Protein AF-A0AAW4BPA8-F1 (afdb_monomer_lite)

Foldseek 3Di:
DDDPCQQQDPDPVRPDHPVVVVVVVVVVLCVQLVQWDDPDVPDIDGDPVVVVQPVDVPRDPDPVNSVVGPSSVVVVVVVVPPDD

Sequence (84 aa):
QLTDDEREERLPSGKQTVLDNRIGWARTYLTKAGLLEVTRRAHFVITDRGQMAISNPNTVIDNQYLKQFDEFIAFKDQKNGHSE

pLDDT: mean 88.78, std 13.04, range [34.16, 98.06]

Organism: Vibrio anguillarum (NCBI:txid55601)

Secondary structure (DSSP, 8-state):
---HHHHHPBPTTSSSBHHHHHHHHHHHHHHHTTSEEEEETTEEEE-HHHHHHHHSTT---SHHHHTTSHHHHHHHHHHHT---

Radius of gyration: 15.02 Å; chains: 1; bounding box: 37×30×37 Å

Structure (mmCIF, N/CA/C/O backbone):
data_AF-A0AAW4BPA8-F1
#
_entry.id   AF-A0AAW4BPA8-F1
#
loop_
_atom_site.group_PDB
_atom_site.id
_atom_site.type_symbol
_atom_site.label_atom_id
_atom_site.label_alt_id
_atom_site.label_comp_id
_atom_site.label_asym_id
_atom_site.label_entity_id
_atom_site.label_seq_id
_atom_site.pdbx_PDB_ins_code
_atom_site.Cartn_x
_atom_site.Cartn_y
_atom_site.Cartn_z
_atom_site.occupancy
_atom_site.B_iso_or_equiv
_atom_site.auth_seq_id
_atom_site.auth_comp_id
_atom_site.auth_asym_id
_atom_site.auth_atom_id
_atom_site.pdbx_PDB_model_num
ATOM 1 N N . GLN A 1 1 ? 2.183 1.364 -19.974 1.00 64.44 1 GLN A N 1
ATOM 2 C CA . GLN A 1 1 ? 2.332 -0.109 -19.987 1.00 64.44 1 GLN A CA 1
ATOM 3 C C . GLN A 1 1 ? 3.821 -0.374 -19.795 1.00 64.44 1 GLN A C 1
ATOM 5 O O . GLN A 1 1 ? 4.576 0.348 -20.428 1.00 64.44 1 GLN A O 1
ATOM 10 N N . LEU A 1 2 ? 4.234 -1.269 -18.888 1.00 75.81 2 LEU A N 1
ATOM 11 C CA . LEU A 1 2 ? 5.667 -1.528 -18.643 1.00 75.81 2 LEU A CA 1
ATOM 12 C C . LEU A 1 2 ? 6.303 -2.231 -19.846 1.00 75.81 2 LEU A C 1
ATOM 14 O O . LEU A 1 2 ? 5.653 -3.127 -20.404 1.00 75.81 2 LEU A O 1
ATOM 18 N N . THR A 1 3 ? 7.529 -1.844 -20.202 1.00 85.94 3 THR A N 1
ATOM 19 C CA . THR A 1 3 ? 8.327 -2.5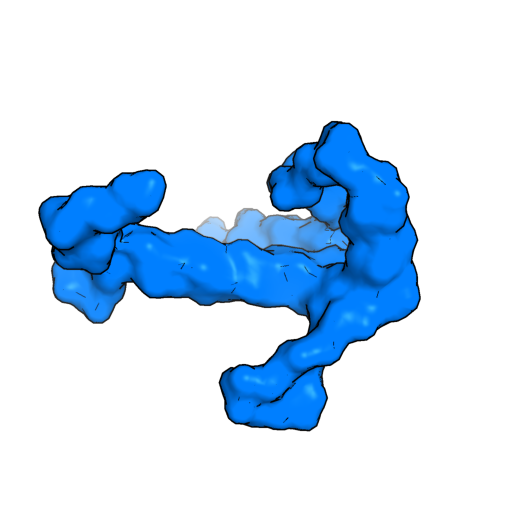16 -21.240 1.00 85.94 3 THR A CA 1
ATOM 20 C C . THR A 1 3 ? 8.785 -3.898 -20.768 1.00 85.94 3 THR A C 1
ATOM 22 O O . THR A 1 3 ? 8.744 -4.205 -19.574 1.00 85.94 3 THR A O 1
ATOM 25 N N . ASP A 1 4 ? 9.205 -4.752 -21.701 1.00 81.69 4 ASP A N 1
ATOM 26 C CA . ASP A 1 4 ? 9.732 -6.079 -21.360 1.00 81.69 4 ASP A CA 1
ATOM 27 C C . ASP A 1 4 ? 11.010 -5.962 -20.514 1.00 81.69 4 ASP A C 1
ATOM 29 O O . ASP A 1 4 ? 11.130 -6.633 -19.491 1.00 81.69 4 ASP A O 1
ATOM 33 N N . ASP A 1 5 ? 11.875 -4.994 -20.827 1.00 81.56 5 ASP A N 1
ATOM 34 C CA . ASP A 1 5 ? 13.073 -4.694 -20.034 1.00 81.56 5 ASP A CA 1
ATOM 35 C C . ASP A 1 5 ? 12.732 -4.267 -18.593 1.00 81.56 5 ASP A C 1
ATOM 37 O O . ASP A 1 5 ? 13.352 -4.737 -17.641 1.00 81.56 5 ASP A O 1
ATOM 41 N N . GLU A 1 6 ? 11.708 -3.425 -18.394 1.00 78.44 6 GLU A N 1
ATOM 42 C CA . GLU A 1 6 ? 11.252 -3.005 -17.055 1.00 78.44 6 GLU A CA 1
ATOM 43 C C . GLU A 1 6 ? 10.628 -4.161 -16.255 1.00 78.44 6 GLU A C 1
ATOM 45 O O . GLU A 1 6 ? 10.641 -4.158 -15.020 1.00 78.44 6 GLU A O 1
ATOM 50 N N . ARG A 1 7 ? 10.049 -5.153 -16.941 1.00 77.56 7 ARG A N 1
ATOM 51 C CA . ARG A 1 7 ? 9.499 -6.363 -16.309 1.00 77.56 7 ARG A CA 1
ATOM 52 C C . ARG A 1 7 ? 10.599 -7.338 -15.907 1.00 77.56 7 ARG A C 1
ATOM 54 O O . ARG A 1 7 ? 10.461 -8.012 -14.886 1.00 77.56 7 ARG A O 1
ATOM 61 N N . GLU A 1 8 ? 11.661 -7.415 -16.700 1.00 84.56 8 GLU A N 1
ATOM 62 C CA . GLU A 1 8 ? 12.786 -8.323 -16.483 1.00 84.56 8 GLU A CA 1
ATOM 63 C C . GLU A 1 8 ? 13.890 -7.727 -15.601 1.00 84.56 8 GLU A C 1
ATOM 65 O O . GLU A 1 8 ? 14.741 -8.476 -15.106 1.00 84.56 8 GLU A O 1
ATOM 70 N N . GLU A 1 9 ? 13.854 -6.415 -15.333 1.00 88.38 9 GLU A N 1
ATOM 71 C CA . GLU A 1 9 ? 14.804 -5.733 -14.456 1.00 88.38 9 GLU A CA 1
ATOM 72 C C . GLU A 1 9 ? 14.888 -6.436 -13.093 1.00 88.38 9 GLU A C 1
ATOM 74 O O . GLU A 1 9 ? 13.900 -6.599 -12.364 1.00 88.38 9 GLU A O 1
ATOM 79 N N . ARG A 1 10 ? 16.101 -6.857 -12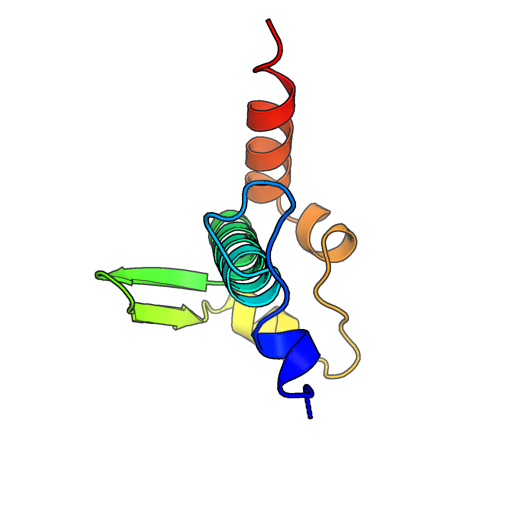.725 1.00 88.19 10 ARG A N 1
ATOM 80 C CA . ARG A 1 10 ? 16.369 -7.564 -11.471 1.00 88.19 10 ARG A C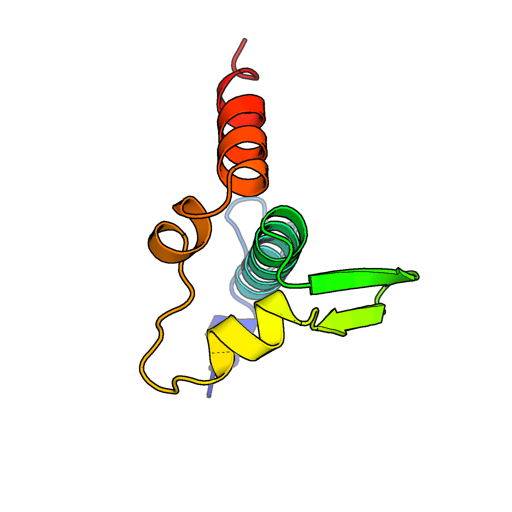A 1
ATOM 81 C C . ARG A 1 10 ? 16.963 -6.644 -10.424 1.00 88.19 10 ARG A C 1
ATOM 83 O O . ARG A 1 10 ? 17.717 -5.726 -10.724 1.00 88.19 10 ARG A O 1
ATOM 90 N N . LEU A 1 11 ? 16.680 -6.954 -9.161 1.00 86.06 11 LEU A N 1
ATOM 91 C CA . LEU A 1 11 ? 17.411 -6.354 -8.049 1.00 86.06 11 LEU A CA 1
ATOM 92 C C . LEU A 1 11 ? 18.913 -6.682 -8.148 1.00 86.06 11 LEU A C 1
ATOM 94 O O . LEU A 1 11 ? 19.259 -7.747 -8.665 1.00 86.06 11 LEU A O 1
ATOM 98 N N . PRO A 1 12 ? 19.801 -5.872 -7.537 1.00 80.62 12 PRO A N 1
ATOM 99 C CA . PRO A 1 12 ? 21.240 -6.158 -7.473 1.00 80.62 12 PRO A CA 1
ATOM 100 C C . PRO A 1 12 ? 21.584 -7.543 -6.900 1.00 80.62 12 PRO A C 1
ATOM 102 O O . PRO A 1 12 ? 22.638 -8.098 -7.183 1.00 80.62 12 PRO A O 1
ATOM 105 N N . SER A 1 13 ? 20.681 -8.128 -6.105 1.00 83.19 13 SER A N 1
ATOM 106 C CA . SER A 1 13 ? 20.816 -9.482 -5.559 1.00 83.19 13 SER A CA 1
ATOM 107 C C . SER A 1 13 ? 20.565 -10.607 -6.577 1.00 83.19 13 SER A C 1
ATOM 109 O O . SER A 1 13 ? 20.811 -11.768 -6.258 1.00 83.19 13 SER A O 1
ATOM 111 N N . GLY A 1 14 ? 20.017 -10.305 -7.760 1.00 82.38 14 GLY A N 1
ATOM 112 C CA . GLY A 1 14 ? 19.738 -11.243 -8.858 1.00 82.38 14 GLY A CA 1
ATOM 113 C C . GLY A 1 14 ? 18.582 -12.230 -8.633 1.00 82.38 14 GLY A C 1
ATOM 114 O O . GLY A 1 14 ? 18.185 -12.927 -9.571 1.00 82.38 14 GLY A O 1
ATOM 115 N N . LYS A 1 15 ? 18.026 -12.295 -7.413 1.00 82.62 15 LYS A N 1
ATOM 116 C CA . LYS A 1 15 ? 17.039 -13.308 -6.988 1.00 82.62 15 LYS A CA 1
ATOM 117 C C . LYS A 1 15 ? 15.586 -12.969 -7.328 1.00 82.62 15 LYS A C 1
ATOM 119 O O . LYS A 1 15 ? 14.769 -13.878 -7.419 1.00 82.62 15 LYS A O 1
ATOM 124 N N . GLN A 1 16 ? 15.252 -11.687 -7.455 1.00 84.31 16 GLN A N 1
ATOM 125 C CA . GLN A 1 16 ? 13.888 -11.206 -7.694 1.00 84.31 16 GLN A CA 1
ATOM 126 C C . GLN A 1 16 ? 13.904 -10.057 -8.700 1.00 84.31 16 GLN A C 1
ATOM 128 O O . GLN A 1 16 ? 14.874 -9.291 -8.747 1.00 84.31 16 GLN A O 1
ATOM 133 N N . THR A 1 17 ? 12.826 -9.922 -9.472 1.00 90.69 17 THR A N 1
ATOM 134 C CA . THR A 1 17 ? 12.602 -8.731 -10.297 1.00 90.69 17 THR A CA 1
ATOM 135 C C . THR A 1 17 ? 12.285 -7.529 -9.406 1.00 90.69 17 THR A C 1
ATOM 137 O O . THR A 1 17 ? 11.783 -7.666 -8.281 1.00 90.69 17 THR A O 1
ATOM 140 N N . VAL A 1 18 ? 12.583 -6.326 -9.894 1.00 86.94 18 VAL A N 1
ATOM 141 C CA . VAL A 1 18 ? 12.222 -5.074 -9.220 1.00 86.94 18 VAL A CA 1
ATOM 142 C C . VAL A 1 18 ? 10.705 -4.996 -9.046 1.00 86.94 18 VAL A C 1
ATOM 144 O O . VAL A 1 18 ? 10.227 -4.617 -7.972 1.00 86.94 18 VAL A O 1
ATOM 147 N N . LEU A 1 19 ? 9.951 -5.402 -10.071 1.00 86.69 19 LEU A N 1
ATOM 148 C CA . LEU A 1 19 ? 8.494 -5.390 -10.072 1.00 86.69 19 LEU A CA 1
ATOM 149 C C . LEU A 1 19 ? 7.908 -6.321 -9.002 1.00 86.69 19 LEU A C 1
ATOM 151 O O . LEU A 1 19 ? 7.105 -5.864 -8.187 1.00 86.69 19 LEU A O 1
ATOM 155 N N . ASP A 1 20 ? 8.350 -7.580 -8.938 1.00 88.12 20 ASP A N 1
ATOM 156 C CA . ASP A 1 20 ? 7.854 -8.544 -7.946 1.00 88.12 20 ASP A CA 1
ATOM 157 C C . ASP A 1 20 ? 8.143 -8.079 -6.520 1.00 88.12 20 ASP A C 1
ATOM 159 O O . ASP A 1 20 ? 7.281 -8.156 -5.639 1.00 88.12 20 ASP A O 1
ATOM 163 N N . ASN A 1 21 ? 9.342 -7.539 -6.286 1.00 91.50 21 ASN A N 1
ATOM 164 C CA . ASN A 1 21 ? 9.700 -6.986 -4.987 1.00 91.50 21 ASN A CA 1
ATOM 165 C C . ASN A 1 21 ? 8.801 -5.794 -4.619 1.00 91.50 21 ASN A C 1
ATOM 167 O O . ASN A 1 21 ? 8.292 -5.732 -3.498 1.00 91.50 21 ASN A O 1
ATOM 171 N N . ARG A 1 22 ? 8.548 -4.868 -5.555 1.00 90.81 22 ARG A N 1
ATOM 172 C CA . ARG A 1 22 ? 7.660 -3.714 -5.325 1.00 90.81 22 ARG A CA 1
ATOM 173 C C . ARG A 1 22 ? 6.222 -4.144 -5.044 1.00 90.81 22 ARG A C 1
ATOM 175 O O . ARG A 1 22 ? 5.635 -3.649 -4.085 1.00 90.81 22 ARG A O 1
ATOM 182 N N . ILE A 1 23 ? 5.676 -5.090 -5.809 1.00 91.56 23 ILE A N 1
ATOM 183 C CA . ILE A 1 23 ? 4.333 -5.649 -5.580 1.00 91.56 23 ILE A CA 1
ATOM 184 C C . ILE A 1 23 ? 4.269 -6.332 -4.208 1.00 91.56 23 ILE A C 1
ATOM 186 O O . ILE A 1 23 ? 3.325 -6.117 -3.442 1.00 91.56 23 ILE A O 1
ATOM 190 N N . GLY A 1 24 ? 5.295 -7.112 -3.858 1.00 92.81 24 GLY A N 1
ATOM 191 C CA . GLY A 1 24 ? 5.402 -7.774 -2.561 1.00 92.81 24 GLY A CA 1
ATOM 192 C C . GLY A 1 24 ? 5.380 -6.789 -1.389 1.00 92.81 24 GLY A C 1
ATOM 193 O O . GLY A 1 24 ? 4.654 -7.010 -0.409 1.00 92.81 24 GLY A O 1
ATOM 194 N N . TRP A 1 25 ? 6.121 -5.683 -1.500 1.00 94.75 25 TRP A N 1
ATOM 195 C CA . TRP A 1 25 ? 6.127 -4.614 -0.499 1.00 94.75 25 TRP A CA 1
ATOM 196 C C . TRP A 1 25 ? 4.814 -3.841 -0.456 1.00 94.75 25 TRP A C 1
ATOM 198 O O . TRP A 1 25 ? 4.294 -3.643 0.638 1.00 94.75 25 TRP A O 1
ATOM 208 N N . ALA A 1 26 ? 4.244 -3.476 -1.607 1.00 95.00 26 ALA A N 1
ATOM 209 C CA . ALA A 1 26 ? 2.958 -2.785 -1.678 1.00 95.00 26 ALA A CA 1
ATOM 210 C C . ALA A 1 26 ? 1.866 -3.591 -0.963 1.00 95.00 26 ALA A C 1
ATOM 212 O O . ALA A 1 26 ? 1.215 -3.089 -0.050 1.00 95.00 26 ALA A O 1
ATOM 213 N N . ARG A 1 27 ? 1.748 -4.886 -1.278 1.00 95.12 27 ARG A N 1
ATOM 214 C CA . ARG A 1 27 ? 0.830 -5.802 -0.589 1.00 95.12 27 ARG A CA 1
ATOM 215 C C . ARG A 1 27 ? 1.066 -5.827 0.921 1.00 95.12 27 ARG A C 1
ATOM 217 O O . ARG A 1 27 ? 0.115 -5.744 1.696 1.00 95.12 27 ARG A O 1
ATOM 224 N N . THR A 1 28 ? 2.325 -5.964 1.339 1.00 95.62 28 THR A N 1
ATOM 225 C CA . THR A 1 28 ? 2.693 -6.014 2.761 1.00 95.62 28 THR A CA 1
ATOM 226 C C . THR A 1 28 ? 2.288 -4.728 3.471 1.00 95.62 28 THR A C 1
ATOM 228 O O . THR A 1 28 ? 1.674 -4.788 4.528 1.00 95.62 28 THR A O 1
ATOM 231 N N . TYR A 1 29 ? 2.580 -3.573 2.880 1.00 97.06 29 TYR A N 1
ATOM 232 C CA . TYR A 1 29 ? 2.285 -2.271 3.464 1.00 97.06 29 TYR A CA 1
ATOM 233 C C . TYR A 1 29 ? 0.783 -2.030 3.579 1.00 97.06 29 TYR A C 1
ATOM 235 O O . TYR A 1 29 ? 0.313 -1.674 4.653 1.00 97.06 29 TYR A O 1
ATOM 243 N N . LEU A 1 30 ? 0.021 -2.317 2.522 1.00 97.25 30 LEU A N 1
ATOM 244 C CA . LEU A 1 30 ? -1.438 -2.197 2.540 1.00 97.25 30 LEU A CA 1
ATOM 245 C C . LEU A 1 30 ? -2.079 -3.128 3.578 1.00 97.25 30 LEU A C 1
ATOM 247 O O . LEU A 1 30 ? -3.002 -2.725 4.278 1.00 97.25 30 LEU A O 1
ATOM 251 N N . THR A 1 31 ? -1.556 -4.349 3.728 1.00 97.00 31 THR A N 1
ATOM 252 C CA . THR A 1 31 ? -2.019 -5.285 4.767 1.00 97.00 31 THR A CA 1
ATOM 253 C C . THR A 1 31 ? -1.692 -4.761 6.165 1.00 97.00 31 THR A C 1
ATOM 255 O O . THR A 1 31 ? -2.540 -4.759 7.050 1.00 97.00 31 THR A O 1
ATOM 258 N N . LYS A 1 32 ? -0.459 -4.286 6.377 1.00 97.12 32 LYS A N 1
ATOM 259 C CA . LYS A 1 32 ? -0.003 -3.765 7.674 1.00 97.12 32 LYS A CA 1
ATOM 260 C C . LYS A 1 32 ? -0.651 -2.441 8.062 1.00 97.12 32 LYS A C 1
ATOM 262 O O . LYS A 1 32 ? -0.639 -2.121 9.237 1.00 97.12 32 LYS A O 1
ATOM 267 N N . ALA A 1 33 ? -1.222 -1.719 7.106 1.00 97.38 33 ALA A N 1
ATOM 268 C CA . ALA A 1 33 ? -2.031 -0.526 7.325 1.00 97.38 33 ALA A CA 1
ATOM 269 C C . ALA A 1 33 ? -3.542 -0.814 7.433 1.00 97.38 33 ALA A C 1
ATOM 271 O O . ALA A 1 33 ? -4.340 0.119 7.513 1.00 97.38 33 ALA A O 1
ATOM 272 N N . GLY A 1 34 ? -3.960 -2.084 7.375 1.00 97.38 34 GLY A N 1
ATOM 273 C CA . GLY A 1 34 ? -5.366 -2.479 7.492 1.00 97.38 34 GLY A CA 1
ATOM 274 C C . GLY A 1 34 ? -6.233 -2.160 6.268 1.00 97.38 34 GLY A C 1
ATOM 275 O O . GLY A 1 34 ? -7.457 -2.203 6.367 1.00 97.38 34 GLY A O 1
ATOM 276 N N . LEU A 1 35 ? -5.637 -1.833 5.116 1.00 97.69 35 LEU A N 1
ATOM 277 C CA . LEU A 1 35 ? -6.362 -1.579 3.860 1.00 97.69 35 LEU A CA 1
ATOM 278 C C . LEU A 1 35 ? -6.704 -2.880 3.117 1.00 97.69 35 LEU A C 1
ATOM 280 O O . LEU A 1 35 ? -7.659 -2.921 2.342 1.00 97.69 35 LEU A O 1
ATOM 284 N N . LEU A 1 36 ? -5.918 -3.933 3.343 1.00 97.50 36 LEU A N 1
ATOM 285 C CA . LEU A 1 36 ? -6.140 -5.271 2.802 1.00 97.50 36 LEU A CA 1
ATOM 286 C C . LEU A 1 36 ? -6.152 -6.307 3.922 1.00 97.50 36 LEU A C 1
ATOM 288 O O . LEU A 1 36 ? -5.364 -6.231 4.863 1.00 97.50 36 LEU A O 1
ATOM 292 N N . GLU A 1 37 ? -6.978 -7.327 3.748 1.00 96.62 37 GLU A N 1
ATOM 293 C CA . GLU A 1 37 ? -6.991 -8.533 4.563 1.00 96.62 37 GLU A CA 1
ATOM 294 C C . GLU A 1 37 ? -6.479 -9.725 3.746 1.00 96.62 37 GLU A C 1
ATOM 296 O O . GLU A 1 37 ? -6.854 -9.915 2.586 1.00 96.62 37 GLU A O 1
ATOM 301 N N . VAL A 1 38 ? -5.615 -10.547 4.349 1.00 94.81 38 VAL A N 1
ATOM 302 C CA . VAL A 1 38 ? -5.136 -11.801 3.753 1.00 94.81 38 VAL A CA 1
ATOM 303 C C . VAL A 1 38 ? -6.015 -12.940 4.256 1.00 94.81 38 VAL A C 1
ATOM 305 O O . VAL A 1 38 ? -5.862 -13.378 5.391 1.00 94.81 38 VAL A O 1
ATOM 308 N N . THR A 1 39 ? -6.906 -13.454 3.412 1.00 93.88 39 THR A N 1
ATOM 309 C CA . THR A 1 39 ? -7.858 -14.503 3.823 1.00 93.88 39 THR A CA 1
ATOM 310 C C . THR A 1 39 ? -7.270 -15.907 3.703 1.00 93.88 39 THR A C 1
ATOM 312 O O . THR A 1 39 ? -7.534 -16.782 4.523 1.00 93.88 39 THR A O 1
ATOM 315 N N . ARG A 1 40 ? -6.448 -16.142 2.674 1.00 93.00 40 ARG A N 1
ATOM 316 C CA . ARG A 1 40 ? -5.683 -17.382 2.460 1.00 93.00 40 ARG A CA 1
ATOM 317 C C . ARG A 1 40 ? -4.505 -17.117 1.524 1.00 93.00 40 ARG A C 1
ATOM 319 O O . ARG A 1 40 ? -4.342 -16.014 1.004 1.00 93.00 40 ARG A O 1
ATOM 326 N N . ARG A 1 41 ? -3.661 -18.127 1.283 1.00 91.38 41 ARG A N 1
ATOM 327 C CA . ARG A 1 41 ? -2.484 -17.996 0.403 1.00 91.38 41 ARG A CA 1
ATOM 328 C C . ARG A 1 41 ? -2.879 -17.404 -0.955 1.00 91.38 41 ARG A C 1
ATOM 330 O O . ARG A 1 41 ? -3.668 -18.010 -1.665 1.00 91.38 41 ARG A O 1
ATOM 337 N N . ALA A 1 42 ? -2.285 -16.261 -1.303 1.00 89.88 42 ALA A N 1
ATOM 338 C CA . ALA A 1 42 ? -2.528 -15.513 -2.543 1.00 89.88 42 ALA A CA 1
ATOM 339 C C . ALA A 1 42 ? -3.964 -14.976 -2.742 1.00 89.88 42 ALA A C 1
ATOM 341 O O . ALA A 1 42 ? -4.297 -14.550 -3.843 1.00 89.88 42 ALA A O 1
ATOM 342 N N . HIS A 1 43 ? -4.792 -14.941 -1.694 1.00 95.06 43 HIS A N 1
ATOM 343 C CA . HIS A 1 43 ? -6.113 -14.316 -1.730 1.00 95.06 43 HIS A CA 1
ATOM 344 C C . HIS A 1 43 ? -6.180 -13.146 -0.753 1.00 95.06 43 HIS A C 1
ATOM 346 O O . HIS A 1 43 ? -5.804 -13.271 0.415 1.00 95.06 43 HIS A O 1
ATOM 352 N N . PHE A 1 44 ? -6.682 -12.020 -1.256 1.00 95.19 44 PHE A N 1
ATOM 353 C CA . PHE A 1 44 ? -6.763 -10.757 -0.534 1.00 95.19 44 PHE A CA 1
ATOM 354 C C . PHE A 1 44 ? -8.138 -10.141 -0.739 1.00 95.19 44 PHE A C 1
ATOM 356 O O . PHE A 1 44 ? -8.707 -10.249 -1.827 1.00 95.19 44 PHE A O 1
ATOM 363 N N . VAL A 1 45 ? -8.649 -9.496 0.299 1.00 97.56 45 VAL A N 1
ATOM 364 C CA . VAL A 1 45 ? -9.910 -8.758 0.261 1.00 97.56 45 VAL A CA 1
ATOM 365 C C . VAL A 1 45 ? -9.627 -7.330 0.698 1.00 97.56 45 VAL A C 1
ATOM 367 O O . VAL A 1 45 ? -8.836 -7.092 1.609 1.00 97.56 45 VAL A O 1
ATOM 370 N N . ILE A 1 46 ? -10.230 -6.374 0.002 1.00 97.38 46 ILE A N 1
ATOM 371 C CA . ILE A 1 46 ? -10.185 -4.972 0.402 1.00 97.38 46 ILE A CA 1
ATOM 372 C C . ILE A 1 46 ? -11.105 -4.771 1.604 1.00 97.38 46 ILE A C 1
ATOM 374 O O . ILE A 1 46 ? -12.257 -5.198 1.585 1.00 97.38 46 ILE A O 1
ATOM 378 N N . THR A 1 47 ? -10.579 -4.156 2.656 1.00 98.06 47 THR A N 1
ATOM 379 C CA . THR A 1 47 ? -11.349 -3.870 3.871 1.00 98.06 47 THR A CA 1
ATOM 380 C C . THR A 1 47 ? -12.237 -2.644 3.662 1.00 98.06 47 THR A C 1
ATOM 382 O O . THR A 1 47 ? -12.034 -1.879 2.716 1.00 98.06 47 THR A O 1
ATOM 385 N N . ASP A 1 48 ? -13.165 -2.382 4.581 1.00 97.94 48 ASP A N 1
ATOM 386 C CA . ASP A 1 48 ? -13.966 -1.149 4.557 1.00 97.94 48 ASP A CA 1
ATOM 387 C C . ASP A 1 48 ? -13.081 0.106 4.572 1.00 97.94 48 ASP A C 1
ATOM 389 O O . ASP A 1 48 ? -13.316 1.063 3.836 1.00 97.94 48 ASP A O 1
ATOM 393 N N . ARG A 1 49 ? -11.979 0.072 5.331 1.00 96.62 49 ARG A N 1
ATOM 394 C CA . ARG A 1 49 ? -10.961 1.129 5.317 1.00 96.62 49 ARG A CA 1
ATOM 395 C C . ARG A 1 49 ? -10.315 1.279 3.940 1.00 96.62 49 ARG A C 1
ATOM 397 O O . ARG A 1 49 ? -10.125 2.400 3.476 1.00 96.62 49 ARG A O 1
ATOM 404 N N . GLY A 1 50 ? -9.972 0.168 3.289 1.00 96.56 50 GLY A N 1
ATOM 405 C CA . GLY A 1 50 ? -9.448 0.178 1.926 1.00 96.56 50 GLY A CA 1
ATOM 406 C C . GLY A 1 50 ? -10.438 0.784 0.931 1.00 96.56 50 GLY A C 1
ATOM 407 O O . GLY A 1 50 ? -10.040 1.599 0.102 1.00 96.56 50 GLY A O 1
ATOM 408 N N . GLN A 1 51 ? -11.726 0.455 1.057 1.00 97.38 51 GLN A N 1
ATOM 409 C CA . GLN A 1 51 ? -12.800 1.038 0.249 1.00 97.38 51 GLN A CA 1
ATOM 410 C C . GLN A 1 51 ? -12.914 2.552 0.470 1.00 97.38 51 GLN A C 1
ATOM 412 O O . GLN A 1 51 ? -12.975 3.319 -0.490 1.00 97.38 51 GLN A O 1
ATOM 417 N N . MET A 1 52 ? -12.858 3.007 1.725 1.00 95.62 52 MET A N 1
ATOM 418 C CA . MET A 1 52 ? -12.834 4.438 2.044 1.00 95.62 52 MET A CA 1
ATOM 419 C C . MET A 1 52 ? -11.610 5.139 1.443 1.00 95.62 52 MET A C 1
ATOM 421 O O . MET A 1 52 ? -11.751 6.236 0.903 1.00 95.62 52 MET A O 1
ATOM 425 N N . ALA A 1 53 ? -10.431 4.511 1.479 1.00 94.69 53 ALA A N 1
ATOM 426 C CA . ALA A 1 53 ? -9.204 5.082 0.924 1.00 94.69 53 ALA A CA 1
ATOM 427 C C . ALA A 1 53 ? -9.314 5.362 -0.585 1.00 94.69 53 ALA A C 1
ATOM 429 O O . ALA A 1 53 ? -8.873 6.416 -1.043 1.00 94.69 53 ALA A O 1
ATOM 430 N N . ILE A 1 54 ? -9.945 4.456 -1.341 1.00 95.25 54 ILE A N 1
ATOM 431 C CA . ILE A 1 54 ? -10.126 4.596 -2.796 1.00 95.25 54 ILE A CA 1
ATOM 432 C C . ILE A 1 54 ? -11.399 5.355 -3.193 1.00 95.25 54 ILE 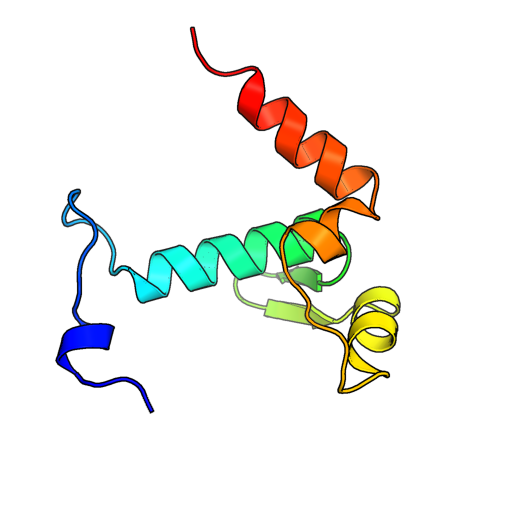A C 1
ATOM 434 O O . ILE A 1 54 ? -11.571 5.670 -4.368 1.00 95.25 54 ILE A O 1
ATOM 438 N N . SER A 1 55 ? -12.290 5.659 -2.240 1.00 95.81 55 SER A N 1
ATOM 439 C CA . SER A 1 55 ? -13.546 6.375 -2.514 1.00 95.81 55 SER A CA 1
ATOM 440 C C . SER A 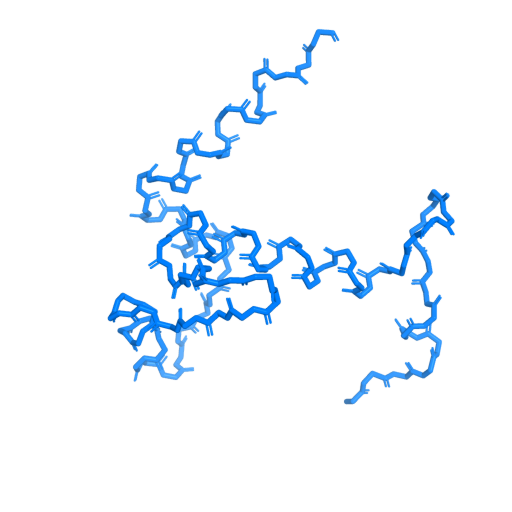1 55 ? -13.322 7.758 -3.137 1.00 95.81 55 SER A C 1
ATOM 442 O O . SER A 1 55 ? -14.128 8.212 -3.948 1.00 95.81 55 SER A O 1
ATOM 444 N N . ASN A 1 56 ? -12.205 8.409 -2.797 1.00 91.38 56 ASN A N 1
ATOM 445 C CA . ASN A 1 56 ? -11.760 9.634 -3.442 1.00 91.38 56 ASN A CA 1
ATOM 446 C C . ASN A 1 56 ? -10.694 9.293 -4.500 1.00 91.38 56 ASN A C 1
ATOM 448 O O . ASN A 1 56 ? -9.585 8.898 -4.133 1.00 91.38 56 ASN A O 1
ATOM 452 N N . PRO A 1 57 ? -10.979 9.493 -5.799 1.00 88.44 57 PRO A N 1
ATOM 453 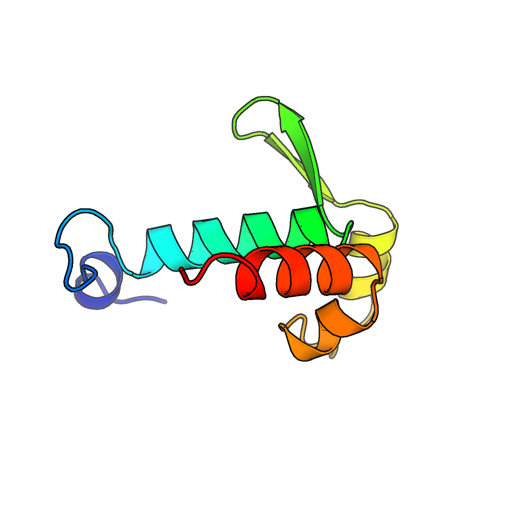C CA . PRO A 1 57 ? -10.053 9.153 -6.879 1.00 88.44 57 PRO A CA 1
ATOM 454 C C . PRO A 1 57 ? -8.770 9.998 -6.877 1.00 88.44 57 PRO A C 1
ATOM 456 O O . PRO A 1 57 ? -7.793 9.617 -7.516 1.00 88.44 57 PRO A O 1
ATOM 459 N N . ASN A 1 58 ? -8.747 11.124 -6.156 1.00 93.06 58 ASN A N 1
ATOM 460 C CA . ASN A 1 58 ? -7.559 11.966 -6.010 1.00 93.06 58 ASN A CA 1
ATOM 461 C C . ASN A 1 58 ? -6.650 11.530 -4.848 1.00 93.06 58 ASN A C 1
ATOM 463 O O . ASN A 1 58 ? -5.598 12.134 -4.638 1.00 93.06 58 ASN A O 1
ATOM 467 N N . THR A 1 59 ? -7.040 10.516 -4.068 1.00 94.12 59 THR A N 1
ATOM 468 C CA . THR A 1 59 ? -6.209 10.005 -2.974 1.00 94.12 59 THR A CA 1
ATOM 469 C C . THR A 1 59 ? -5.001 9.263 -3.533 1.00 94.12 59 THR A C 1
ATOM 471 O O . THR A 1 59 ? -5.126 8.220 -4.174 1.00 94.12 59 THR A O 1
ATOM 474 N N . VAL A 1 60 ? -3.808 9.764 -3.220 1.00 95.94 60 VAL A N 1
ATOM 475 C CA . VAL A 1 60 ? -2.553 9.055 -3.476 1.00 95.94 60 VAL A CA 1
ATOM 476 C C . VAL A 1 60 ? -2.244 8.164 -2.276 1.00 95.94 60 VAL A C 1
ATOM 478 O O . VAL A 1 60 ? -1.931 8.651 -1.193 1.00 95.94 60 VAL A O 1
ATOM 481 N N . ILE A 1 61 ? -2.346 6.846 -2.462 1.00 95.62 61 ILE A N 1
ATOM 482 C CA . ILE A 1 61 ? -2.058 5.856 -1.417 1.00 95.62 61 ILE A CA 1
ATOM 483 C C . ILE A 1 61 ? -0.566 5.503 -1.466 1.00 95.62 61 ILE A C 1
ATOM 485 O O . ILE A 1 61 ? -0.154 4.543 -2.117 1.00 95.62 61 ILE A O 1
ATOM 489 N N . ASP A 1 62 ? 0.248 6.302 -0.782 1.00 95.75 62 ASP A N 1
ATOM 490 C CA . ASP A 1 62 ? 1.690 6.103 -0.629 1.00 95.75 62 ASP A CA 1
ATOM 491 C C . ASP A 1 62 ? 2.095 5.897 0.845 1.00 95.75 62 ASP A C 1
ATOM 493 O O . ASP A 1 62 ? 1.264 5.819 1.750 1.00 95.75 62 ASP A O 1
ATOM 497 N N . ASN A 1 63 ? 3.398 5.818 1.125 1.00 94.50 63 ASN A N 1
ATOM 498 C CA . ASN A 1 63 ? 3.885 5.656 2.498 1.00 94.50 63 ASN A CA 1
ATOM 499 C C . ASN A 1 63 ? 3.511 6.828 3.417 1.00 94.50 63 ASN A C 1
ATOM 501 O O . ASN A 1 63 ? 3.462 6.633 4.629 1.00 94.50 63 ASN A O 1
ATOM 505 N N . GLN A 1 64 ? 3.311 8.035 2.882 1.00 95.94 64 GLN A N 1
ATOM 506 C CA . GLN A 1 64 ? 2.888 9.188 3.669 1.00 95.94 64 GLN A CA 1
ATOM 507 C C . GLN A 1 64 ? 1.415 9.057 4.048 1.00 95.94 64 GLN A C 1
ATOM 509 O O . GLN A 1 64 ? 1.079 9.269 5.210 1.00 95.94 64 GLN A O 1
ATOM 514 N N . TYR A 1 65 ? 0.568 8.618 3.117 1.00 96.75 65 TYR A N 1
ATOM 515 C CA . TYR A 1 65 ? -0.819 8.274 3.402 1.00 96.75 65 TYR A CA 1
ATOM 516 C C . TYR A 1 65 ? -0.904 7.177 4.470 1.00 96.75 65 TYR A C 1
ATOM 518 O O . TYR A 1 65 ? -1.610 7.332 5.460 1.00 96.75 65 TYR A O 1
ATOM 526 N N . LEU A 1 66 ? -0.152 6.083 4.332 1.00 97.19 66 LEU A N 1
ATOM 527 C CA . LEU A 1 66 ? -0.247 4.951 5.264 1.00 97.19 66 LEU A CA 1
ATOM 528 C C . LEU A 1 66 ? 0.226 5.277 6.693 1.00 97.19 66 LEU A C 1
ATOM 530 O O . LEU A 1 66 ? -0.190 4.605 7.632 1.00 97.19 66 LEU A O 1
ATOM 534 N N . LYS A 1 67 ? 1.040 6.324 6.889 1.00 96.50 67 LYS A N 1
ATOM 535 C CA . LYS A 1 67 ? 1.468 6.795 8.222 1.00 96.50 67 LYS A CA 1
ATOM 536 C C . LYS A 1 67 ? 0.332 7.342 9.087 1.00 96.50 67 LYS A C 1
ATOM 538 O O . LYS A 1 67 ? 0.577 7.629 10.247 1.00 96.50 67 LYS A O 1
ATOM 543 N N . GLN A 1 68 ? -0.881 7.489 8.564 1.00 96.00 68 GLN A N 1
ATOM 544 C CA . GLN A 1 68 ? -2.042 7.850 9.382 1.00 96.00 68 GLN A CA 1
ATOM 545 C C . GLN A 1 68 ? -2.584 6.680 10.229 1.00 96.00 68 GLN A C 1
ATOM 547 O O . GLN A 1 68 ? -3.472 6.895 11.046 1.00 96.00 68 GLN A O 1
ATOM 552 N N . PHE A 1 69 ? -2.097 5.451 10.008 1.00 96.81 69 PHE A N 1
ATOM 553 C CA . PHE A 1 69 ? -2.551 4.248 10.710 1.00 96.81 69 PHE A CA 1
ATOM 554 C C . PHE A 1 69 ? -1.493 3.773 11.713 1.00 96.81 69 PHE A C 1
ATOM 556 O O . PHE A 1 69 ? -0.357 3.476 11.327 1.00 96.81 69 PHE A O 1
ATOM 563 N N . ASP A 1 70 ? -1.872 3.662 12.986 1.00 96.56 70 ASP A N 1
ATOM 564 C CA . ASP A 1 70 ? -0.965 3.317 14.089 1.00 96.56 70 ASP A CA 1
ATOM 565 C C . ASP A 1 70 ? -0.279 1.963 13.878 1.00 96.56 70 ASP A C 1
ATOM 567 O O . ASP A 1 70 ? 0.921 1.815 14.115 1.00 96.56 70 ASP A O 1
ATOM 571 N N . GLU A 1 71 ? -1.003 0.972 13.356 1.00 95.56 71 GLU A N 1
ATOM 572 C CA . GLU A 1 71 ? -0.455 -0.348 13.046 1.00 95.56 71 GLU A CA 1
ATOM 573 C C . GLU A 1 71 ? 0.634 -0.303 11.964 1.00 95.56 71 GLU A C 1
ATOM 575 O O . GLU A 1 71 ? 1.582 -1.097 11.993 1.00 95.56 71 GLU A O 1
ATOM 580 N N . PHE A 1 72 ? 0.541 0.652 11.033 1.00 96.75 72 PHE A N 1
ATOM 581 C CA . PHE A 1 72 ? 1.546 0.843 9.998 1.00 96.75 72 PHE A CA 1
ATOM 582 C C . PHE A 1 72 ? 2.794 1.511 10.571 1.00 96.75 72 PHE A C 1
ATOM 584 O O . PHE A 1 72 ? 3.905 1.077 10.258 1.00 96.75 72 PHE A O 1
ATOM 591 N N . ILE A 1 73 ? 2.627 2.520 11.434 1.00 96.12 73 ILE A N 1
ATOM 592 C CA . ILE A 1 73 ? 3.739 3.149 12.161 1.00 96.12 73 ILE A CA 1
ATOM 593 C C . ILE A 1 73 ? 4.465 2.093 13.002 1.00 96.12 73 ILE A C 1
ATOM 595 O O . ILE A 1 73 ? 5.665 1.892 12.824 1.00 96.12 73 ILE A O 1
ATOM 599 N N . ALA A 1 74 ? 3.731 1.329 13.816 1.00 95.19 74 ALA A N 1
ATOM 600 C CA . ALA A 1 74 ? 4.294 0.275 14.657 1.00 95.19 74 ALA A CA 1
ATOM 601 C C . ALA A 1 74 ? 5.071 -0.772 13.838 1.00 95.19 74 ALA A C 1
ATOM 603 O O . ALA A 1 74 ? 6.163 -1.192 14.223 1.00 95.19 74 ALA A O 1
ATOM 604 N N . PHE A 1 75 ? 4.551 -1.168 12.672 1.00 94.88 75 PHE A N 1
ATOM 605 C CA . PHE A 1 75 ? 5.254 -2.061 11.750 1.00 94.88 75 PHE A CA 1
ATOM 606 C C . PHE A 1 75 ? 6.558 -1.452 11.203 1.00 94.88 75 PHE A C 1
ATOM 608 O O . PHE A 1 75 ? 7.561 -2.158 11.061 1.00 94.88 75 PHE A O 1
ATOM 615 N N . LYS A 1 76 ? 6.562 -0.154 10.877 1.00 92.50 76 LYS A N 1
ATOM 616 C CA . LYS A 1 76 ? 7.755 0.548 10.387 1.00 92.50 76 LYS A CA 1
ATOM 617 C C . LYS A 1 76 ? 8.814 0.696 11.477 1.00 92.50 76 LYS A C 1
ATOM 619 O O . LYS A 1 76 ? 9.990 0.498 11.173 1.00 92.50 76 LYS A O 1
ATOM 624 N N . ASP A 1 77 ? 8.402 0.950 12.713 1.00 90.44 77 ASP A N 1
ATOM 625 C CA . ASP A 1 77 ? 9.306 1.136 13.849 1.00 90.44 77 ASP A CA 1
ATOM 626 C C . ASP A 1 77 ? 9.948 -0.177 14.303 1.00 90.44 77 ASP A C 1
ATOM 628 O O . ASP A 1 77 ? 11.156 -0.219 14.533 1.00 90.44 77 ASP A O 1
ATOM 632 N N . GLN A 1 78 ? 9.201 -1.288 14.302 1.00 82.88 78 GLN A N 1
ATOM 633 C CA . GLN A 1 78 ? 9.766 -2.621 14.564 1.00 82.88 78 GLN A CA 1
ATOM 634 C C . GLN A 1 78 ? 10.888 -2.989 13.585 1.00 82.88 78 GLN A C 1
ATOM 636 O O . GLN A 1 78 ? 11.829 -3.691 13.949 1.00 82.88 78 GLN A O 1
ATOM 641 N N . LYS A 1 79 ? 10.818 -2.504 12.340 1.00 63.19 79 LYS A N 1
ATOM 642 C CA . LYS A 1 79 ? 11.848 -2.770 11.331 1.00 63.19 79 LYS A CA 1
ATOM 643 C C . LYS A 1 79 ? 13.095 -1.890 11.493 1.00 63.19 79 LYS A C 1
ATOM 645 O O . LYS A 1 79 ? 14.158 -2.283 11.024 1.00 63.19 79 LYS A O 1
ATOM 650 N N . ASN A 1 80 ? 12.973 -0.734 12.147 1.00 59.88 80 ASN A N 1
ATOM 651 C CA . ASN A 1 80 ? 14.099 0.157 12.444 1.00 59.88 80 ASN A CA 1
ATOM 652 C C . ASN A 1 80 ? 14.896 -0.290 13.687 1.00 59.88 80 ASN A C 1
ATOM 654 O O . ASN A 1 80 ? 15.989 0.213 13.909 1.00 59.88 80 ASN A O 1
ATOM 658 N N . GLY A 1 81 ? 14.370 -1.235 14.477 1.00 52.28 81 GLY A N 1
ATOM 659 C CA . GLY A 1 81 ? 15.038 -1.811 15.652 1.00 52.28 81 GLY A CA 1
ATOM 660 C C . GLY A 1 81 ? 15.839 -3.093 15.388 1.00 52.28 81 GLY A C 1
ATOM 661 O O . GLY A 1 81 ? 16.272 -3.729 16.340 1.00 52.28 81 GLY A O 1
ATOM 662 N N . HIS A 1 82 ? 16.014 -3.507 14.126 1.00 41.78 82 HIS A N 1
ATOM 663 C CA . HIS A 1 82 ? 16.803 -4.691 13.751 1.00 41.78 82 HIS A CA 1
ATOM 664 C C . HIS A 1 82 ? 17.989 -4.293 12.862 1.00 41.78 82 HIS A C 1
ATOM 666 O O . HIS A 1 82 ? 18.104 -4.682 11.700 1.00 41.78 82 HIS A O 1
ATOM 672 N N . SER A 1 83 ? 18.841 -3.448 13.428 1.00 40.91 83 SER A N 1
ATOM 673 C CA . SER A 1 83 ? 20.206 -3.204 12.977 1.00 40.91 83 SER A CA 1
ATOM 674 C C . SER A 1 83 ? 21.102 -3.311 14.208 1.00 40.91 83 SER A C 1
ATOM 676 O O . SER A 1 83 ? 21.386 -2.303 14.852 1.00 40.91 83 SER A O 1
ATOM 678 N N . GLU A 1 84 ? 21.455 -4.549 14.551 1.00 34.16 84 GLU A N 1
ATOM 679 C CA . GLU A 1 84 ? 22.671 -4.898 15.297 1.00 34.16 84 GLU A CA 1
ATOM 680 C C . GLU A 1 84 ? 23.629 -5.605 14.335 1.00 34.16 84 GLU A C 1
ATOM 682 O O . GLU A 1 84 ? 23.135 -6.416 13.511 1.00 34.16 84 GLU A O 1
#

InterPro domains:
  IPR025745 Restriction system protein Mrr-like N-terminal domain [PF14338] (1-54)